Protein AF-A0A0T6BE86-F1 (afdb_monomer)

Nearest PDB structures (foldseek):
  4cue-assembly1_A-2  TM=8.409E-01  e=1.095E-12  Homo sapiens
  4cuf-assembly1_A  TM=8.525E-01  e=2.868E-12  Homo sapiens
  4d0f-assembly1_A-2  TM=8.597E-01  e=4.495E-12  Homo sapiens
  4cud-assembly1_A  TM=7.781E-01  e=4.793E-12  Homo sapiens
  5fm9-assembly1_A-2  TM=6.980E-01  e=5.861E-11  Homo sapiens

Organism: NCBI:txid1629725

Sequence (122 aa):
SGLLCHLDDACTSNPCHADAICDTSPINGSYTCSCASGYKGIDCSEDIDECEQGSPCEHDGICVNTPGSFACNCTQGFTGPRCETNVNECESHPCQNDGSCLDDPGTFRCVCMPGWKKFIIW

Solvent-accessible surface area (ba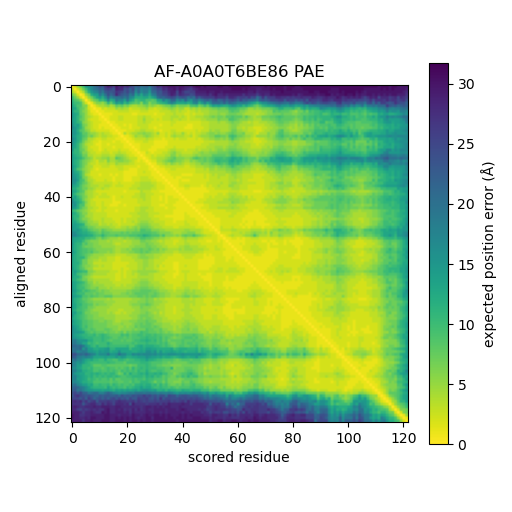ckbone atoms only — not comparable to full-atom values): 7291 Å² total; per-residue (Å²): 141,75,98,73,82,77,70,64,64,42,51,80,75,61,65,41,32,78,89,26,50,68,45,58,37,93,86,79,42,45,64,46,43,51,53,39,80,33,38,37,69,78,31,18,75,39,66,41,59,51,48,82,78,45,66,75,27,32,79,82,18,47,57,41,66,43,94,48,40,71,45,40,50,49,40,76,26,37,36,64,80,36,19,75,38,75,52,64,54,44,78,76,58,77,42,66,91,83,21,49,64,42,69,41,79,57,43,65,46,66,47,60,56,96,92,56,76,88,82,82,82,131

Structure (mmCIF, N/CA/C/O backbone):
data_AF-A0A0T6BE86-F1
#
_entry.id   AF-A0A0T6BE86-F1
#
loop_
_atom_site.group_PDB
_atom_site.id
_atom_site.type_symbol
_atom_site.label_atom_id
_atom_site.label_alt_id
_atom_site.label_comp_id
_atom_site.label_asym_id
_atom_site.label_entity_id
_atom_site.label_seq_id
_atom_site.pdbx_PDB_ins_code
_atom_site.Cartn_x
_atom_site.Cartn_y
_atom_site.Cartn_z
_atom_site.occupancy
_atom_site.B_iso_or_equiv
_atom_site.auth_seq_id
_atom_site.auth_comp_id
_atom_site.auth_asym_id
_atom_site.auth_atom_id
_atom_site.pdbx_PDB_model_num
ATOM 1 N N . SER A 1 1 ? 31.215 2.936 -44.224 1.00 45.41 1 SER A N 1
ATOM 2 C CA . SER A 1 1 ? 30.280 4.003 -43.826 1.00 45.41 1 SER A CA 1
ATOM 3 C C . SER A 1 1 ? 29.031 3.909 -44.678 1.00 45.41 1 SER A C 1
ATOM 5 O O . SER A 1 1 ? 29.151 4.001 -45.892 1.00 45.41 1 SER A O 1
ATOM 7 N N . GLY A 1 2 ? 27.877 3.635 -44.068 1.00 49.34 2 GLY A N 1
ATOM 8 C CA . GLY A 1 2 ? 26.568 3.560 -44.728 1.00 49.34 2 GLY A CA 1
ATOM 9 C C . GLY A 1 2 ? 25.618 4.591 -44.117 1.00 49.34 2 GLY A C 1
ATOM 10 O O . GLY A 1 2 ? 25.764 4.931 -42.949 1.00 49.34 2 GLY A O 1
ATOM 11 N N . LEU A 1 3 ? 24.700 5.127 -44.924 1.00 63.03 3 LEU A N 1
ATOM 12 C CA . LEU A 1 3 ? 23.910 6.331 -44.625 1.00 63.03 3 LEU A CA 1
ATOM 13 C C . LEU A 1 3 ? 22.664 6.072 -43.748 1.00 63.03 3 LEU A C 1
ATOM 15 O O . LEU A 1 3 ? 21.953 7.011 -43.411 1.00 63.03 3 LEU A O 1
ATOM 19 N N . LEU A 1 4 ? 22.396 4.821 -43.364 1.00 57.75 4 LEU A N 1
ATOM 20 C CA . LEU A 1 4 ? 21.302 4.444 -42.465 1.00 57.75 4 LEU A CA 1
ATOM 21 C C . LEU A 1 4 ? 21.787 3.325 -41.535 1.00 57.75 4 LEU A C 1
ATOM 23 O O . LEU A 1 4 ? 21.691 2.146 -41.865 1.00 57.75 4 LEU A O 1
ATOM 27 N N . CYS A 1 5 ? 22.340 3.693 -40.380 1.00 61.16 5 CYS A N 1
ATOM 28 C CA . CYS A 1 5 ? 22.461 2.775 -39.251 1.00 61.16 5 CYS A CA 1
ATOM 29 C C . CYS A 1 5 ? 21.054 2.643 -38.653 1.00 61.16 5 CYS A C 1
ATOM 31 O O . CYS A 1 5 ? 20.696 3.444 -37.792 1.00 61.16 5 CYS A O 1
ATOM 33 N N . HIS A 1 6 ? 20.215 1.733 -39.159 1.00 67.06 6 HIS A N 1
ATOM 34 C CA . HIS A 1 6 ? 18.970 1.442 -38.453 1.00 67.06 6 HIS A CA 1
ATOM 35 C C . HIS A 1 6 ? 19.365 0.738 -37.151 1.00 67.06 6 HIS A C 1
ATOM 37 O O . HIS A 1 6 ? 19.899 -0.366 -37.158 1.00 67.06 6 HIS A O 1
ATOM 43 N N . LEU A 1 7 ? 19.236 1.451 -36.036 1.00 72.25 7 LEU A N 1
ATOM 44 C CA . LEU A 1 7 ? 19.267 0.825 -34.728 1.00 72.25 7 LEU A CA 1
ATOM 45 C C . LEU A 1 7 ? 17.912 0.145 -34.578 1.00 72.25 7 LEU A C 1
ATOM 47 O O . LEU A 1 7 ? 16.890 0.833 -34.587 1.00 72.25 7 LEU A O 1
ATOM 51 N N . ASP A 1 8 ? 17.905 -1.183 -34.522 1.00 84.94 8 ASP A N 1
ATOM 52 C CA . ASP A 1 8 ? 16.669 -1.918 -34.287 1.00 84.94 8 ASP A CA 1
ATOM 53 C C . ASP A 1 8 ? 16.173 -1.581 -32.882 1.00 84.94 8 ASP A C 1
ATOM 55 O O . ASP A 1 8 ? 16.907 -1.702 -31.899 1.00 84.94 8 ASP A O 1
ATOM 59 N N . ASP A 1 9 ? 14.939 -1.089 -32.804 1.00 88.50 9 ASP A N 1
ATOM 60 C CA . ASP A 1 9 ? 14.343 -0.706 -31.535 1.00 88.50 9 ASP A CA 1
ATOM 61 C C . ASP A 1 9 ? 13.998 -1.964 -30.733 1.00 88.50 9 ASP A C 1
ATOM 63 O O . ASP A 1 9 ? 13.030 -2.674 -31.026 1.00 88.50 9 ASP A O 1
ATOM 67 N N . ALA A 1 10 ? 14.807 -2.245 -29.712 1.00 90.94 10 ALA A N 1
ATOM 68 C CA . ALA A 1 10 ? 14.652 -3.410 -28.851 1.00 90.94 10 ALA A CA 1
ATOM 69 C C . ALA A 1 10 ? 13.327 -3.388 -28.063 1.00 90.94 10 ALA A C 1
ATOM 71 O O . ALA A 1 10 ? 12.801 -4.447 -27.706 1.00 90.94 10 ALA A O 1
ATOM 72 N N . CYS A 1 11 ? 12.738 -2.203 -27.868 1.00 93.44 11 CYS A N 1
ATOM 73 C CA . CYS A 1 11 ? 11.460 -2.027 -27.182 1.00 93.44 11 CYS A CA 1
ATOM 74 C C . CYS A 1 11 ? 10.240 -2.461 -28.011 1.00 93.44 11 CYS A C 1
ATOM 76 O O . CYS A 1 11 ? 9.170 -2.670 -27.443 1.00 93.44 11 CYS A O 1
ATOM 78 N N . THR A 1 12 ? 10.383 -2.698 -29.321 1.00 93.31 12 THR A N 1
ATOM 79 C CA . THR A 1 12 ? 9.277 -3.168 -30.187 1.00 93.31 12 THR A CA 1
ATOM 80 C C . THR A 1 12 ? 8.687 -4.514 -29.764 1.00 93.31 12 THR A C 1
ATOM 82 O O . THR A 1 12 ? 7.539 -4.817 -30.088 1.00 93.31 12 THR A O 1
ATOM 85 N N . SER A 1 13 ? 9.457 -5.318 -29.028 1.00 92.19 13 SER A N 1
ATOM 86 C CA . SER A 1 13 ? 9.026 -6.611 -28.489 1.00 92.19 13 SER A CA 1
ATOM 87 C C . SER A 1 13 ? 8.269 -6.515 -27.157 1.00 92.19 13 SER A C 1
ATOM 89 O O . SER A 1 13 ? 7.819 -7.541 -26.656 1.00 92.19 13 SER A O 1
ATOM 91 N N . ASN A 1 14 ? 8.099 -5.305 -26.606 1.00 93.06 14 ASN A N 1
ATOM 92 C CA . ASN A 1 14 ? 7.597 -5.052 -25.251 1.00 93.06 14 ASN A CA 1
ATOM 93 C C . ASN A 1 14 ? 8.312 -5.908 -24.185 1.00 93.06 14 ASN A C 1
ATOM 95 O O . ASN A 1 14 ? 7.663 -6.690 -23.491 1.00 93.06 14 ASN A O 1
ATOM 99 N N . PRO A 1 15 ? 9.647 -5.788 -24.059 1.00 95.00 15 PRO A N 1
ATOM 100 C CA . PRO A 1 15 ? 10.421 -6.639 -23.163 1.00 95.00 15 PRO A CA 1
ATOM 101 C C . PRO A 1 15 ? 10.283 -6.262 -21.681 1.00 95.00 15 PRO A C 1
ATOM 103 O O . PRO A 1 15 ? 10.745 -7.021 -20.845 1.00 95.00 15 PRO A O 1
ATOM 106 N N . CYS A 1 16 ? 9.706 -5.103 -21.347 1.00 96.50 16 CYS A N 1
ATOM 107 C CA . CYS A 1 16 ? 9.542 -4.640 -19.968 1.00 96.50 16 CYS A CA 1
ATOM 108 C C . CYS A 1 16 ? 8.114 -4.899 -19.461 1.00 96.50 16 CYS A C 1
ATOM 110 O O . CYS A 1 16 ? 7.144 -4.682 -20.190 1.00 96.50 16 CYS A O 1
ATOM 112 N N . HIS A 1 17 ? 7.988 -5.323 -18.204 1.00 95.12 17 HIS A N 1
ATOM 113 C CA . HIS A 1 17 ? 6.727 -5.680 -17.550 1.00 95.12 17 HIS A CA 1
ATOM 114 C C . HIS A 1 17 ? 6.265 -4.626 -16.531 1.00 95.12 17 HIS A C 1
ATOM 116 O O . HIS A 1 17 ? 6.988 -3.681 -16.231 1.00 95.12 17 HIS A O 1
ATOM 122 N N . ALA A 1 18 ? 5.042 -4.791 -16.010 1.00 91.94 18 ALA A N 1
ATOM 123 C CA . ALA A 1 18 ? 4.486 -3.988 -14.914 1.00 91.94 18 ALA A CA 1
ATOM 124 C C . ALA A 1 18 ? 4.566 -2.461 -15.128 1.00 91.94 18 ALA A C 1
ATOM 126 O O . ALA A 1 18 ? 5.033 -1.717 -14.267 1.00 91.94 18 ALA A O 1
ATOM 127 N N . ASP A 1 19 ? 4.135 -2.006 -16.311 1.00 87.75 19 ASP A N 1
ATOM 128 C CA . ASP A 1 19 ? 4.134 -0.592 -16.720 1.00 87.75 19 ASP A CA 1
ATOM 129 C C . ASP A 1 19 ? 5.522 0.088 -16.692 1.00 87.75 19 ASP A C 1
ATOM 131 O O . ASP A 1 19 ? 5.629 1.317 -16.664 1.00 87.75 19 ASP A O 1
ATOM 135 N N . ALA A 1 20 ? 6.603 -0.700 -16.726 1.00 95.69 20 ALA A N 1
ATOM 136 C CA . ALA A 1 20 ? 7.968 -0.195 -16.762 1.00 95.69 20 ALA A CA 1
ATOM 137 C C . ALA A 1 20 ? 8.291 0.558 -18.063 1.00 95.69 20 ALA A C 1
ATOM 139 O O . ALA A 1 20 ? 7.791 0.250 -19.149 1.00 95.69 20 ALA A O 1
ATOM 140 N N . ILE A 1 21 ? 9.194 1.533 -17.950 1.00 95.81 21 ILE A N 1
ATOM 141 C CA . ILE A 1 21 ? 9.648 2.348 -19.082 1.00 95.81 21 ILE A CA 1
ATOM 142 C C . ILE A 1 21 ? 10.786 1.610 -19.792 1.00 95.81 21 ILE A C 1
ATOM 144 O O . ILE A 1 21 ? 11.769 1.233 -19.154 1.00 95.81 21 ILE A O 1
ATOM 148 N N . CYS A 1 22 ? 10.657 1.417 -21.106 1.00 96.06 22 CYS A N 1
ATOM 149 C CA . CYS A 1 22 ? 11.670 0.773 -21.940 1.00 96.06 22 CYS A CA 1
ATOM 150 C C . CYS A 1 22 ? 12.491 1.808 -22.712 1.00 96.06 22 CYS A C 1
ATOM 152 O O . CYS A 1 22 ? 11.918 2.627 -23.432 1.00 96.06 22 CYS A O 1
ATOM 154 N N . ASP A 1 23 ? 13.818 1.709 -22.624 1.00 94.94 23 ASP A N 1
ATOM 155 C CA . ASP A 1 23 ? 14.758 2.527 -23.391 1.00 94.94 23 ASP A CA 1
ATOM 156 C C . ASP A 1 23 ? 15.735 1.653 -24.191 1.00 94.94 23 ASP A C 1
ATOM 158 O O . ASP A 1 23 ? 16.418 0.785 -23.640 1.00 94.94 23 ASP A O 1
ATOM 162 N N . THR A 1 24 ? 15.863 1.914 -25.495 1.00 93.00 24 THR A N 1
ATOM 163 C CA . THR A 1 24 ? 16.858 1.249 -26.353 1.00 93.00 24 THR A CA 1
ATOM 164 C C . THR A 1 24 ? 18.220 1.948 -26.248 1.00 93.00 24 THR A C 1
ATOM 166 O O . THR A 1 24 ? 18.357 3.151 -26.471 1.00 93.00 24 THR A O 1
ATOM 169 N N . SER A 1 25 ? 19.267 1.182 -25.937 1.00 90.12 25 SER A N 1
ATOM 170 C CA . SER A 1 25 ? 20.648 1.643 -25.804 1.00 90.12 25 SER A CA 1
ATOM 171 C C . SER A 1 25 ? 21.251 2.014 -27.164 1.00 90.12 25 SER A C 1
ATOM 173 O O . SER A 1 25 ? 21.392 1.144 -28.030 1.00 90.12 25 SER A O 1
ATOM 175 N N . PRO A 1 26 ? 21.731 3.259 -27.352 1.00 86.12 26 PRO A N 1
ATOM 176 C CA . PRO A 1 26 ? 22.303 3.702 -28.624 1.00 86.12 26 PRO A CA 1
ATOM 177 C C . PRO A 1 26 ? 23.690 3.107 -28.913 1.00 86.12 26 PRO A C 1
ATOM 179 O O . PRO A 1 26 ? 24.219 3.296 -30.005 1.00 86.12 26 PRO A O 1
ATOM 182 N N . ILE A 1 27 ? 24.304 2.423 -27.938 1.00 84.19 27 ILE A N 1
ATOM 183 C CA . ILE A 1 27 ? 25.673 1.896 -28.039 1.00 84.19 27 ILE A CA 1
ATOM 184 C C . ILE A 1 27 ? 25.672 0.481 -28.624 1.00 84.19 27 ILE A C 1
ATOM 186 O O . ILE A 1 27 ? 26.463 0.187 -29.514 1.00 84.19 27 ILE A O 1
ATOM 190 N N . ASN A 1 28 ? 24.796 -0.391 -28.113 1.00 87.38 28 ASN A N 1
ATOM 191 C CA . ASN A 1 28 ? 24.776 -1.816 -28.465 1.00 87.38 28 ASN A CA 1
ATOM 192 C C . ASN A 1 28 ? 23.413 -2.303 -28.988 1.00 87.38 28 ASN A C 1
ATOM 194 O O . ASN A 1 28 ? 23.298 -3.475 -29.331 1.00 87.38 28 ASN A O 1
ATOM 198 N N . GLY A 1 29 ? 22.380 -1.452 -29.020 1.00 86.00 29 GLY A N 1
ATOM 199 C CA . GLY A 1 29 ? 21.026 -1.841 -29.434 1.00 86.00 29 GLY A CA 1
ATOM 200 C C . GLY A 1 29 ? 20.291 -2.754 -28.451 1.00 86.00 29 GLY A C 1
ATOM 201 O O . GLY A 1 29 ? 19.265 -3.319 -28.804 1.00 86.00 29 GLY A O 1
ATOM 202 N N . SER A 1 30 ? 20.798 -2.922 -27.226 1.00 90.75 30 SER A N 1
ATOM 203 C CA . SER A 1 30 ? 20.086 -3.622 -26.149 1.00 90.75 30 SER A CA 1
ATOM 204 C C . SER A 1 30 ? 18.993 -2.739 -25.549 1.00 90.75 30 SER A C 1
ATOM 206 O O . SER A 1 30 ? 19.082 -1.520 -25.645 1.00 90.75 30 SER A O 1
ATOM 208 N N . TYR A 1 31 ? 18.011 -3.319 -24.864 1.00 92.94 31 TYR A N 1
ATOM 209 C CA . TYR A 1 31 ? 17.044 -2.554 -24.071 1.00 92.94 31 TYR A CA 1
ATOM 210 C C . TYR A 1 31 ? 17.504 -2.412 -22.613 1.00 92.94 31 TYR A C 1
ATOM 212 O O . TYR A 1 31 ? 18.297 -3.218 -22.118 1.00 92.94 31 TYR A O 1
ATOM 220 N N . THR A 1 32 ? 16.972 -1.404 -21.932 1.00 95.44 32 THR A N 1
ATOM 221 C CA . THR A 1 32 ? 17.016 -1.241 -20.479 1.00 95.44 32 THR A CA 1
ATOM 222 C C . THR A 1 32 ? 15.600 -0.947 -19.998 1.00 95.44 32 THR A C 1
ATOM 224 O O . THR A 1 32 ? 14.925 -0.095 -20.574 1.00 95.44 32 THR A O 1
ATOM 227 N N . CYS A 1 33 ? 15.163 -1.629 -18.941 1.00 97.06 33 CYS A N 1
ATOM 228 C CA . CYS A 1 33 ? 13.881 -1.361 -18.301 1.00 97.06 33 CYS A CA 1
ATOM 229 C C . CYS A 1 33 ? 14.086 -0.536 -17.027 1.00 97.06 33 CYS A C 1
ATOM 231 O O . CYS A 1 33 ? 14.866 -0.910 -16.151 1.00 97.06 33 CYS A O 1
ATOM 233 N N . SER A 1 34 ? 13.365 0.576 -16.915 1.00 96.75 34 SER A N 1
ATOM 234 C CA . SER A 1 34 ? 13.242 1.338 -15.674 1.00 96.75 34 SER A CA 1
ATOM 235 C C . SER A 1 34 ? 11.978 0.882 -14.950 1.00 96.75 34 SER A C 1
ATOM 237 O O . SER A 1 34 ? 10.868 1.255 -15.338 1.00 96.75 34 SER A O 1
ATOM 239 N N . CYS A 1 35 ? 12.151 0.037 -13.933 1.00 96.81 35 CYS A N 1
ATOM 240 C CA . CYS A 1 35 ? 11.039 -0.573 -13.208 1.00 96.81 35 CYS A CA 1
ATOM 241 C C . CYS A 1 35 ? 10.243 0.448 -12.396 1.00 96.81 35 CYS A C 1
ATOM 243 O O . CYS A 1 35 ? 10.812 1.360 -11.790 1.00 96.81 35 CYS A O 1
ATOM 245 N N . ALA A 1 36 ? 8.923 0.260 -12.359 1.00 94.44 36 ALA A N 1
ATOM 246 C CA . ALA A 1 36 ? 8.065 0.945 -11.406 1.00 94.44 36 ALA A CA 1
ATOM 247 C C . ALA A 1 36 ? 8.410 0.521 -9.967 1.00 94.44 36 ALA A C 1
ATOM 249 O O . ALA A 1 36 ? 8.976 -0.550 -9.732 1.00 94.44 36 ALA A O 1
ATOM 250 N N . SER A 1 37 ? 8.052 1.361 -8.992 1.00 94.00 37 SER A N 1
ATOM 251 C CA . SER A 1 37 ? 8.147 0.996 -7.575 1.00 94.00 37 SER A CA 1
ATOM 252 C C . SER A 1 37 ? 7.394 -0.312 -7.314 1.00 94.00 37 SER A C 1
ATOM 254 O O . SER A 1 37 ? 6.278 -0.470 -7.799 1.00 94.00 37 SER A O 1
ATOM 256 N N . GLY A 1 38 ? 8.003 -1.224 -6.554 1.00 95.44 38 GLY A N 1
ATOM 257 C CA . GLY A 1 38 ? 7.428 -2.543 -6.259 1.00 95.44 38 GLY A CA 1
ATOM 258 C C . GLY A 1 38 ? 7.855 -3.659 -7.220 1.00 95.44 38 GLY A C 1
ATOM 259 O O . GLY A 1 38 ? 7.521 -4.810 -6.983 1.00 95.44 38 GLY A O 1
ATOM 260 N N . TYR A 1 39 ? 8.645 -3.368 -8.262 1.00 97.19 39 TYR A N 1
ATOM 261 C CA . TYR A 1 39 ? 9.160 -4.385 -9.189 1.00 97.19 39 TYR A CA 1
ATOM 262 C C . TYR A 1 39 ? 10.685 -4.336 -9.328 1.00 97.19 39 TYR A C 1
ATOM 264 O O . TYR A 1 39 ? 11.323 -3.293 -9.163 1.00 97.19 39 TYR A O 1
ATOM 272 N N . LYS A 1 40 ? 11.281 -5.483 -9.654 1.00 95.31 40 LYS A N 1
ATOM 273 C CA . LYS A 1 40 ? 12.722 -5.674 -9.858 1.00 95.31 40 LYS A CA 1
ATOM 274 C C . LYS A 1 40 ? 12.998 -6.659 -11.002 1.00 95.31 40 LYS A C 1
ATOM 276 O O . LYS A 1 40 ? 12.088 -7.205 -11.620 1.00 95.31 40 LYS A O 1
ATOM 281 N N . GLY A 1 41 ? 14.280 -6.885 -11.276 1.00 95.56 41 GLY A N 1
ATOM 282 C CA . GLY A 1 41 ? 14.741 -7.744 -12.368 1.00 95.56 41 GLY A CA 1
ATOM 283 C C . GLY A 1 41 ? 15.116 -6.946 -13.617 1.00 95.56 41 GLY A C 1
ATOM 284 O O . GLY A 1 41 ? 14.953 -5.729 -13.671 1.00 95.56 41 GLY A O 1
ATOM 285 N N . ILE A 1 42 ? 15.668 -7.633 -14.618 1.00 95.00 42 ILE A N 1
ATOM 286 C CA . ILE A 1 42 ? 16.143 -6.997 -15.861 1.00 95.00 42 ILE A CA 1
ATOM 287 C C . ILE A 1 42 ? 14.995 -6.463 -16.728 1.00 95.00 42 ILE A C 1
ATOM 289 O O . ILE A 1 42 ? 15.160 -5.490 -17.459 1.00 95.00 42 ILE A O 1
ATOM 293 N N . ASP A 1 43 ? 13.842 -7.112 -16.632 1.00 95.75 43 ASP A N 1
ATOM 294 C CA . ASP A 1 43 ? 12.619 -6.864 -17.386 1.00 95.75 43 ASP A CA 1
ATOM 295 C C . ASP A 1 43 ? 11.459 -6.414 -16.485 1.00 95.75 43 ASP A C 1
ATOM 297 O O . ASP A 1 43 ? 10.332 -6.275 -16.954 1.00 95.75 43 ASP A O 1
ATOM 301 N N . CYS A 1 44 ? 11.722 -6.167 -15.198 1.00 97.06 44 CYS A N 1
ATOM 302 C CA . CYS A 1 44 ? 10.710 -5.790 -14.208 1.00 97.06 44 CYS A CA 1
ATOM 303 C C . CYS A 1 44 ? 9.601 -6.843 -14.028 1.00 97.06 44 CYS A C 1
ATOM 305 O O . CYS A 1 44 ? 8.473 -6.504 -13.671 1.00 97.06 44 CYS A O 1
ATOM 307 N N . SER A 1 45 ? 9.903 -8.116 -14.310 1.00 96.25 45 SER A N 1
ATOM 308 C CA . SER A 1 45 ? 8.960 -9.232 -14.154 1.00 96.25 45 SER A CA 1
ATOM 309 C C . SER A 1 45 ? 8.842 -9.737 -12.715 1.00 96.25 45 SER A C 1
ATOM 311 O O . SER A 1 45 ? 7.879 -10.431 -12.384 1.00 96.25 45 SER A O 1
ATOM 313 N N . GLU A 1 46 ? 9.807 -9.405 -11.859 1.00 96.19 46 GLU A N 1
ATOM 314 C CA . GLU A 1 46 ? 9.837 -9.862 -10.478 1.00 96.19 46 GLU A CA 1
ATOM 315 C C . GLU A 1 46 ? 9.164 -8.844 -9.564 1.00 96.19 46 GLU A C 1
ATOM 317 O O . GLU A 1 46 ? 9.554 -7.678 -9.505 1.00 96.19 46 GLU A O 1
ATOM 322 N N . ASP A 1 47 ? 8.186 -9.316 -8.806 1.00 97.19 47 ASP A N 1
ATOM 323 C CA . ASP A 1 47 ? 7.555 -8.568 -7.729 1.00 97.19 47 ASP A CA 1
ATOM 324 C C . ASP A 1 47 ? 8.507 -8.430 -6.528 1.00 97.19 47 ASP A C 1
ATOM 326 O O . ASP A 1 47 ? 9.280 -9.345 -6.197 1.00 97.19 47 ASP A O 1
ATOM 330 N N . ILE A 1 48 ? 8.496 -7.266 -5.890 1.00 96.69 48 ILE A N 1
ATOM 331 C CA . ILE A 1 48 ? 9.234 -7.025 -4.655 1.00 96.69 48 ILE A CA 1
ATOM 332 C C . ILE A 1 48 ? 8.342 -7.439 -3.492 1.00 96.69 48 ILE A C 1
ATOM 334 O O . ILE A 1 48 ? 7.361 -6.773 -3.224 1.00 96.69 48 ILE A O 1
ATOM 338 N N . ASP A 1 49 ? 8.739 -8.464 -2.737 1.00 97.00 49 ASP A N 1
ATOM 339 C CA . ASP A 1 49 ? 8.046 -8.786 -1.489 1.00 97.00 49 ASP A CA 1
ATOM 340 C C . ASP A 1 49 ? 8.410 -7.758 -0.401 1.00 97.00 49 ASP A C 1
ATOM 342 O O . ASP A 1 49 ? 9.515 -7.778 0.166 1.00 97.00 49 ASP A O 1
ATOM 346 N N . GLU A 1 50 ? 7.518 -6.802 -0.130 1.00 95.81 50 GLU A N 1
ATOM 347 C CA . GLU A 1 50 ? 7.736 -5.828 0.945 1.00 95.81 50 GLU A CA 1
ATOM 348 C C . GLU A 1 50 ? 7.609 -6.454 2.339 1.00 95.81 50 GLU A C 1
ATOM 350 O O . GLU A 1 50 ? 8.219 -5.953 3.286 1.00 95.81 50 GLU A O 1
ATOM 355 N N . CYS A 1 51 ? 6.889 -7.571 2.483 1.00 96.31 51 CYS A N 1
ATOM 356 C CA . CYS A 1 51 ? 6.739 -8.258 3.763 1.00 96.31 51 CYS A CA 1
ATOM 357 C C . CYS A 1 51 ? 8.039 -8.957 4.198 1.00 96.31 51 CYS A C 1
ATOM 359 O O . CYS A 1 51 ? 8.337 -8.993 5.396 1.00 96.31 51 CYS A O 1
ATOM 361 N N . GLU A 1 52 ? 8.838 -9.473 3.257 1.00 95.62 52 GLU A N 1
ATOM 362 C CA . GLU A 1 52 ? 10.141 -10.097 3.550 1.00 95.62 52 GLU A CA 1
ATOM 363 C C . GLU A 1 52 ? 11.241 -9.084 3.906 1.00 95.62 52 GLU A C 1
ATOM 365 O O . GLU A 1 52 ? 12.200 -9.422 4.604 1.00 95.62 52 GLU A O 1
ATOM 370 N N . GLN A 1 53 ? 11.111 -7.829 3.470 1.00 91.50 53 GLN A N 1
ATOM 371 C CA . GLN A 1 53 ? 12.061 -6.763 3.817 1.00 91.50 53 GLN A CA 1
ATOM 372 C C . GLN A 1 53 ? 11.846 -6.214 5.234 1.00 91.50 53 GLN A C 1
ATOM 374 O O . GLN A 1 53 ? 12.772 -5.671 5.842 1.00 91.50 53 GLN A O 1
ATOM 379 N N . GLY A 1 54 ? 10.640 -6.388 5.770 1.00 90.62 54 GLY A N 1
ATOM 380 C CA . GLY A 1 54 ? 10.232 -5.993 7.112 1.00 90.62 54 GLY A CA 1
ATOM 381 C C . GLY A 1 54 ? 8.768 -5.578 7.106 1.00 90.62 54 GLY A C 1
ATOM 382 O O . GLY A 1 54 ? 8.355 -4.848 6.215 1.00 90.62 54 GLY A O 1
ATOM 383 N N . SER A 1 55 ? 7.985 -6.022 8.099 1.00 90.69 55 SER A N 1
ATOM 384 C CA . SER A 1 55 ? 6.539 -5.765 8.108 1.00 90.69 55 SER A CA 1
ATOM 385 C C . SER A 1 55 ? 6.245 -4.258 8.045 1.00 90.69 55 SER A C 1
ATOM 387 O O . SER A 1 55 ? 6.567 -3.536 8.994 1.00 90.69 55 SER A O 1
ATOM 389 N N . PRO A 1 56 ? 5.612 -3.765 6.965 1.00 95.06 56 PRO A N 1
ATOM 390 C CA . PRO A 1 56 ? 5.184 -2.381 6.861 1.00 95.06 56 PRO A CA 1
ATOM 391 C C . PRO A 1 56 ? 3.923 -2.113 7.692 1.00 95.06 56 PRO A C 1
ATOM 393 O O . PRO A 1 56 ? 3.550 -0.953 7.836 1.00 95.06 56 PRO A O 1
ATOM 396 N N . CYS A 1 57 ? 3.266 -3.140 8.233 1.00 97.56 57 CYS A N 1
ATOM 397 C CA . CYS A 1 57 ? 2.030 -3.018 9.000 1.00 97.56 57 CYS A CA 1
ATOM 398 C C . CYS A 1 57 ? 2.308 -2.708 10.476 1.00 97.56 57 CYS A C 1
ATOM 400 O O . CYS A 1 57 ? 3.192 -3.305 11.091 1.00 97.56 57 CYS A O 1
ATOM 402 N N . GLU A 1 58 ? 1.535 -1.791 11.051 1.00 96.75 58 GLU A N 1
ATOM 403 C CA . GLU A 1 58 ? 1.609 -1.395 12.459 1.00 96.75 58 GLU A CA 1
ATOM 404 C C . GLU A 1 58 ? 0.604 -2.177 13.322 1.00 9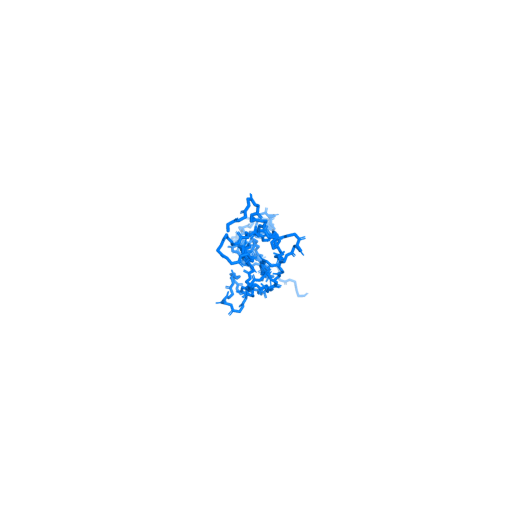6.75 58 GLU A C 1
ATOM 406 O O . GLU A 1 58 ? -0.251 -2.898 12.805 1.00 96.75 58 GLU A O 1
ATOM 411 N N . HIS A 1 59 ? 0.738 -2.063 14.649 1.00 96.00 59 HIS A N 1
ATOM 412 C CA . HIS A 1 59 ? -0.160 -2.675 15.644 1.00 96.00 59 HIS A CA 1
ATOM 413 C C . HIS A 1 59 ? -0.413 -4.181 15.435 1.00 96.00 59 HIS A C 1
ATOM 415 O O . HIS A 1 59 ? -1.548 -4.657 15.504 1.00 96.00 59 HIS A O 1
ATOM 421 N N . ASP A 1 60 ? 0.663 -4.925 15.155 1.00 94.81 60 ASP A N 1
ATOM 422 C CA . ASP A 1 60 ? 0.642 -6.371 14.895 1.00 94.81 60 ASP A CA 1
ATOM 423 C C . ASP A 1 60 ? -0.246 -6.783 13.700 1.00 94.81 60 ASP A C 1
ATOM 425 O O . ASP A 1 60 ? -0.702 -7.926 13.608 1.00 94.81 60 ASP A O 1
ATOM 429 N N . GLY A 1 61 ? -0.485 -5.859 12.761 1.00 96.44 61 GLY A N 1
ATOM 430 C CA . GLY A 1 61 ? -1.152 -6.148 11.495 1.00 96.44 61 GLY A CA 1
ATOM 431 C C . GLY A 1 61 ? -0.391 -7.185 10.663 1.00 96.44 61 GLY A C 1
ATOM 432 O O . GLY A 1 61 ? 0.842 -7.203 10.621 1.00 96.44 61 GLY A O 1
ATOM 433 N N . ILE A 1 62 ? -1.132 -8.052 9.972 1.00 97.25 62 ILE A N 1
ATOM 434 C CA . ILE A 1 62 ? -0.556 -9.106 9.130 1.00 97.25 62 ILE A CA 1
ATOM 435 C C . ILE A 1 62 ? -0.268 -8.525 7.744 1.00 97.25 62 ILE A C 1
ATOM 437 O O . ILE A 1 62 ? -1.194 -8.119 7.039 1.00 97.25 62 ILE A O 1
ATOM 441 N N . CYS A 1 63 ? 1.006 -8.516 7.350 1.00 97.94 63 CYS A N 1
ATOM 442 C CA . CYS A 1 63 ? 1.422 -8.126 6.005 1.00 97.94 63 CYS A CA 1
ATOM 443 C C . CYS A 1 63 ? 1.067 -9.203 4.979 1.00 97.94 63 CYS A C 1
ATOM 445 O O . CYS A 1 63 ? 1.284 -10.396 5.209 1.00 97.94 63 CYS A O 1
ATOM 447 N N . VAL A 1 64 ? 0.537 -8.766 3.840 1.00 97.44 64 VAL A N 1
ATOM 448 C CA . VAL A 1 64 ? 0.234 -9.595 2.677 1.00 97.44 64 VAL A CA 1
ATOM 449 C C . VAL A 1 64 ? 0.879 -8.947 1.459 1.00 97.44 64 VAL A C 1
ATOM 451 O O . VAL A 1 64 ? 0.509 -7.835 1.086 1.00 97.44 64 VAL A O 1
ATOM 454 N N . ASN A 1 65 ? 1.828 -9.647 0.843 1.00 97.44 65 ASN A N 1
ATOM 455 C CA . ASN A 1 65 ? 2.467 -9.185 -0.381 1.00 97.44 65 ASN A CA 1
ATOM 456 C C . ASN A 1 65 ? 1.471 -9.197 -1.556 1.00 97.44 65 ASN A C 1
ATOM 458 O O . ASN A 1 65 ? 0.651 -10.118 -1.676 1.00 97.44 65 ASN A O 1
ATOM 462 N N . THR A 1 66 ? 1.527 -8.183 -2.416 1.00 96.69 66 THR A N 1
ATOM 463 C CA . THR A 1 66 ? 0.650 -8.034 -3.584 1.00 96.69 66 THR A CA 1
ATOM 464 C C . THR A 1 66 ? 1.447 -7.553 -4.801 1.00 96.69 66 THR A C 1
ATOM 466 O O . THR A 1 66 ? 2.484 -6.935 -4.640 1.00 96.69 66 THR A O 1
ATOM 469 N N . PRO A 1 67 ? 0.986 -7.771 -6.042 1.00 95.69 67 PRO A N 1
ATOM 470 C CA . PRO A 1 67 ? 1.747 -7.321 -7.208 1.00 95.69 67 PRO A CA 1
ATOM 471 C C . PRO A 1 67 ? 2.002 -5.801 -7.210 1.00 95.69 67 PRO A C 1
ATOM 473 O O . PRO A 1 67 ? 1.069 -5.008 -7.376 1.00 95.69 67 PRO A O 1
ATOM 476 N N . GLY A 1 68 ? 3.265 -5.404 -7.061 1.00 94.69 68 GLY A N 1
ATOM 477 C CA . GLY A 1 68 ? 3.751 -4.026 -7.037 1.00 94.69 68 GLY A CA 1
ATOM 478 C C . GLY A 1 68 ? 3.522 -3.272 -5.727 1.00 94.69 68 GLY A C 1
ATOM 479 O O . GLY A 1 68 ? 3.696 -2.049 -5.712 1.00 94.69 68 GLY A O 1
ATOM 480 N N . SER A 1 69 ? 3.046 -3.936 -4.669 1.00 95.88 69 SER A N 1
ATOM 481 C CA . SER A 1 69 ? 2.761 -3.293 -3.384 1.00 95.88 69 SER A CA 1
ATOM 482 C C . SER A 1 69 ? 2.483 -4.301 -2.265 1.00 95.88 69 SER A C 1
ATOM 484 O O . SER A 1 69 ? 2.508 -5.507 -2.444 1.00 95.88 69 SER A O 1
ATOM 486 N N . PHE A 1 70 ? 2.010 -3.821 -1.121 1.00 96.75 70 PHE A N 1
ATOM 487 C CA . PHE A 1 70 ? 1.548 -4.671 -0.031 1.00 96.75 70 PHE A CA 1
ATOM 488 C C . PHE A 1 70 ? 0.160 -4.252 0.454 1.00 96.75 70 PHE A C 1
ATOM 490 O O . PHE A 1 70 ? -0.291 -3.119 0.272 1.00 96.75 70 PHE A O 1
ATOM 497 N N . ALA A 1 71 ? -0.501 -5.171 1.149 1.00 97.38 71 ALA A N 1
ATOM 498 C CA . ALA A 1 71 ? -1.707 -4.908 1.912 1.00 97.38 71 ALA A CA 1
ATOM 499 C C . ALA A 1 71 ? -1.509 -5.316 3.375 1.00 97.38 71 ALA A C 1
ATOM 501 O O . ALA A 1 71 ? -0.851 -6.312 3.678 1.00 97.38 71 ALA A O 1
ATOM 502 N N . CYS A 1 72 ? -2.119 -4.564 4.288 1.00 98.25 72 CYS A N 1
ATOM 503 C CA . CYS A 1 72 ? -2.132 -4.893 5.706 1.00 98.25 72 CYS A CA 1
ATOM 504 C C . CYS A 1 72 ? -3.519 -5.368 6.134 1.00 98.25 72 CYS A C 1
ATOM 506 O O . CYS A 1 72 ? -4.514 -4.667 5.956 1.00 98.25 72 CYS A O 1
ATOM 508 N N . ASN A 1 73 ? -3.582 -6.559 6.727 1.00 97.81 73 ASN A N 1
ATOM 509 C CA . ASN A 1 73 ? -4.773 -7.027 7.420 1.00 97.81 73 ASN A CA 1
ATOM 510 C C . ASN A 1 73 ? -4.692 -6.602 8.890 1.00 97.81 73 ASN A C 1
ATOM 512 O O . ASN A 1 73 ? -3.875 -7.125 9.654 1.00 97.81 73 ASN A O 1
ATOM 516 N N . CYS A 1 74 ? -5.511 -5.621 9.259 1.00 98.00 74 CYS A N 1
ATOM 517 C CA . CYS A 1 74 ? -5.432 -4.976 10.560 1.00 98.00 74 CYS A CA 1
ATOM 518 C C . CYS A 1 74 ? -6.013 -5.825 11.682 1.00 98.00 74 CYS A C 1
ATOM 520 O O . CYS A 1 74 ? -7.016 -6.525 11.526 1.00 98.00 74 CYS A O 1
ATOM 522 N N . THR A 1 75 ? -5.375 -5.725 12.843 1.00 96.25 75 THR A N 1
ATOM 523 C CA . THR A 1 75 ? -5.919 -6.229 14.099 1.00 96.25 75 THR A CA 1
ATOM 524 C C . THR A 1 75 ? -7.187 -5.455 14.469 1.00 96.25 75 THR A C 1
ATOM 526 O O . THR A 1 75 ? -7.435 -4.340 14.002 1.00 96.25 75 THR A O 1
ATOM 529 N N . GLN A 1 76 ? -8.039 -6.075 15.287 1.00 95.38 76 GLN A N 1
ATOM 530 C CA . GLN A 1 76 ? -9.294 -5.458 15.710 1.00 95.38 76 GLN A CA 1
ATOM 531 C C . GLN A 1 76 ? -9.023 -4.116 16.405 1.00 95.38 76 GLN A C 1
ATOM 533 O O . GLN A 1 76 ? -8.181 -4.046 17.295 1.00 95.38 76 GLN A O 1
ATOM 538 N N . GLY A 1 77 ? -9.761 -3.078 16.009 1.00 95.62 77 GLY A N 1
ATOM 539 C CA . GLY A 1 77 ? -9.573 -1.721 16.524 1.00 95.62 77 GLY A CA 1
ATOM 540 C C . GLY A 1 77 ? -8.647 -0.847 15.699 1.00 95.62 77 GLY A C 1
ATOM 541 O O . GLY A 1 77 ? -8.561 0.339 15.969 1.00 95.62 77 GLY A O 1
ATOM 542 N N . PHE A 1 78 ? -7.983 -1.378 14.672 1.00 97.81 78 PHE A N 1
ATOM 543 C CA . PHE A 1 78 ? -7.095 -0.586 13.826 1.00 97.81 78 PHE A CA 1
ATOM 544 C C . PHE A 1 78 ? -7.572 -0.541 12.376 1.00 97.81 78 PHE A C 1
ATOM 546 O O . PHE A 1 78 ? -8.227 -1.454 11.870 1.00 97.81 78 PHE A O 1
ATOM 553 N N . THR A 1 79 ? -7.248 0.555 11.702 1.00 96.81 79 THR A N 1
ATOM 554 C CA . THR A 1 79 ? -7.594 0.828 10.308 1.00 96.81 79 THR A CA 1
ATOM 555 C C . THR A 1 79 ? -6.502 1.664 9.635 1.00 96.81 79 THR A C 1
ATOM 557 O O . THR A 1 79 ? -5.515 2.056 10.260 1.00 96.81 79 THR A O 1
ATOM 560 N N . GLY A 1 80 ? -6.683 1.939 8.347 1.00 97.19 80 GLY A N 1
ATOM 561 C CA . GLY A 1 80 ? -5.708 2.611 7.492 1.00 97.19 80 GLY A CA 1
ATOM 562 C C . GLY A 1 80 ? -4.855 1.628 6.681 1.00 97.19 80 GLY A C 1
ATOM 563 O O . GLY A 1 80 ? -4.846 0.430 6.972 1.00 97.19 80 GLY A O 1
ATOM 564 N N . PRO A 1 81 ? -4.146 2.100 5.640 1.00 96.25 81 PRO A N 1
ATOM 565 C CA . PRO A 1 81 ? -3.376 1.239 4.739 1.00 96.25 81 PRO A CA 1
ATOM 566 C C . PRO A 1 81 ? -2.262 0.445 5.430 1.00 96.25 81 PRO A C 1
ATOM 568 O O . PRO A 1 81 ? -1.885 -0.621 4.948 1.00 96.25 81 PRO A O 1
ATOM 571 N N . ARG A 1 82 ? -1.737 0.955 6.550 1.00 97.19 82 ARG A N 1
ATOM 572 C CA . ARG A 1 82 ? -0.699 0.313 7.364 1.00 97.19 82 ARG A CA 1
ATOM 573 C C . ARG A 1 82 ? -1.198 -0.033 8.766 1.00 97.19 82 ARG A C 1
ATOM 575 O O . ARG A 1 82 ? -0.380 -0.338 9.626 1.00 97.19 82 ARG A O 1
ATOM 582 N N . CYS A 1 83 ? -2.510 -0.011 9.008 1.00 98.00 83 CYS A N 1
ATOM 583 C CA . CYS A 1 83 ? -3.101 -0.209 10.338 1.00 98.00 83 CYS A CA 1
ATOM 584 C C . CYS A 1 83 ? -2.624 0.819 11.377 1.00 98.00 83 CYS A C 1
ATOM 586 O O . CYS A 1 83 ? -2.539 0.531 12.569 1.00 98.00 83 CYS A O 1
ATOM 588 N N . GLU A 1 84 ? -2.281 2.023 10.923 1.00 97.19 84 GLU A N 1
ATOM 589 C CA . GLU A 1 84 ? -1.717 3.095 11.741 1.00 97.19 84 GLU A CA 1
ATOM 590 C C . GLU A 1 84 ? -2.772 3.863 12.552 1.00 97.19 84 GLU A C 1
ATOM 592 O O . GLU A 1 84 ? -2.440 4.587 13.490 1.00 97.19 84 GLU A O 1
ATOM 597 N N . THR A 1 85 ? -4.050 3.722 12.196 1.00 97.25 85 THR A N 1
ATOM 598 C CA . THR A 1 85 ? -5.143 4.487 12.800 1.00 97.25 85 THR A CA 1
ATOM 599 C C . THR A 1 85 ? -5.898 3.626 13.803 1.00 97.25 85 THR A C 1
ATOM 601 O O . THR A 1 85 ? -6.483 2.619 13.417 1.00 97.25 85 THR A O 1
ATOM 604 N N . ASN A 1 86 ? -5.941 4.038 15.074 1.00 96.38 86 ASN A N 1
ATOM 605 C CA . ASN A 1 86 ? -6.872 3.460 16.045 1.00 96.38 86 ASN A CA 1
ATOM 606 C C . ASN A 1 86 ? -8.300 3.933 15.727 1.00 96.38 86 ASN A C 1
ATOM 608 O O . ASN A 1 86 ? -8.540 5.132 15.557 1.00 96.38 86 ASN A O 1
ATOM 612 N N . VAL A 1 87 ? -9.229 2.994 15.615 1.00 97.06 87 VAL A N 1
ATOM 613 C CA . VAL A 1 87 ? -10.658 3.258 15.468 1.00 97.06 87 VAL A CA 1
ATOM 614 C C . VAL A 1 87 ? -11.161 3.794 16.799 1.00 97.06 87 VAL A C 1
ATOM 616 O O . VAL A 1 87 ? -10.810 3.268 17.839 1.00 97.06 87 VAL A O 1
ATOM 619 N N . ASN A 1 88 ? -11.968 4.854 16.766 1.00 95.81 88 ASN A N 1
ATOM 620 C CA . ASN A 1 88 ? -12.571 5.392 17.977 1.00 95.81 88 ASN A CA 1
ATOM 621 C C . ASN A 1 88 ? -13.952 4.763 18.186 1.00 95.81 88 ASN A C 1
ATOM 623 O O . ASN A 1 88 ? -14.955 5.229 17.629 1.00 95.81 88 ASN A O 1
ATOM 627 N N . GLU A 1 89 ? -14.033 3.720 19.007 1.00 95.44 89 GLU A N 1
ATOM 628 C CA . GLU A 1 89 ? -15.294 3.019 19.267 1.00 95.44 89 GLU A CA 1
ATOM 629 C C . GLU A 1 89 ? -16.332 3.895 19.998 1.00 95.44 89 GLU A C 1
ATOM 631 O O . GLU A 1 89 ? -17.541 3.621 19.956 1.00 95.44 89 GLU A O 1
ATOM 636 N N . CYS A 1 90 ? -15.897 4.998 20.615 1.00 95.12 90 CYS A N 1
ATOM 637 C CA . CYS A 1 90 ? -16.776 5.950 21.283 1.00 95.12 90 CYS A CA 1
ATOM 638 C C . CYS A 1 90 ? -17.528 6.896 20.334 1.00 95.12 90 CYS A C 1
ATOM 640 O O . CYS A 1 90 ? -18.500 7.513 20.779 1.00 95.12 90 CYS A O 1
ATOM 642 N N . GLU A 1 91 ? -17.159 7.008 19.049 1.00 95.00 91 GLU A N 1
ATOM 643 C CA . GLU A 1 91 ? -17.852 7.905 18.099 1.00 95.00 91 GLU A CA 1
ATOM 644 C C . GLU A 1 91 ? -19.338 7.568 17.939 1.00 95.00 91 GLU A C 1
ATOM 646 O O . GLU A 1 91 ? -20.181 8.449 17.752 1.00 95.00 91 GLU A O 1
ATOM 651 N N . SER A 1 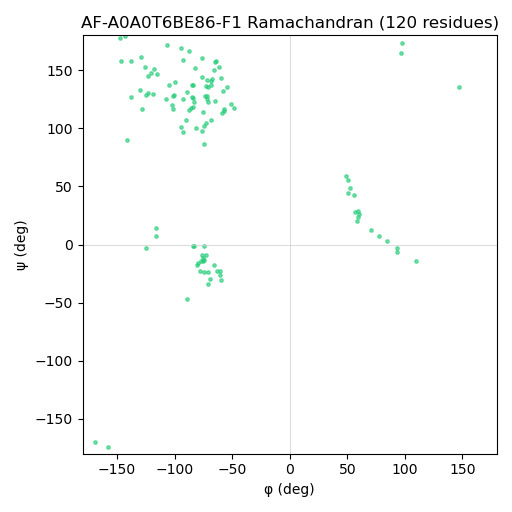92 ? -19.685 6.291 18.087 1.00 92.81 92 SER A N 1
ATOM 652 C CA . SER A 1 92 ? -21.070 5.816 18.031 1.00 92.81 92 SER A CA 1
ATOM 653 C C . SER A 1 92 ? -21.902 6.159 19.276 1.00 92.81 92 SER A C 1
ATOM 655 O O . SER A 1 92 ? -23.091 5.850 19.316 1.00 92.81 92 SER A O 1
ATOM 657 N N . HIS A 1 93 ? -21.302 6.810 20.280 1.00 91.25 93 HIS A N 1
ATOM 658 C CA . HIS A 1 93 ? -21.901 7.106 21.584 1.00 91.25 93 HIS A CA 1
ATOM 659 C C . HIS A 1 93 ? -22.529 5.862 22.249 1.00 91.25 93 HIS A C 1
ATOM 661 O O . HIS A 1 93 ? -23.709 5.871 22.609 1.00 91.25 93 HIS A O 1
ATOM 667 N N . PRO A 1 94 ? -21.762 4.771 22.444 1.00 91.69 94 PRO A N 1
ATOM 668 C CA . PRO A 1 94 ? -22.325 3.493 22.879 1.00 91.69 94 PRO A CA 1
ATOM 669 C C . PRO A 1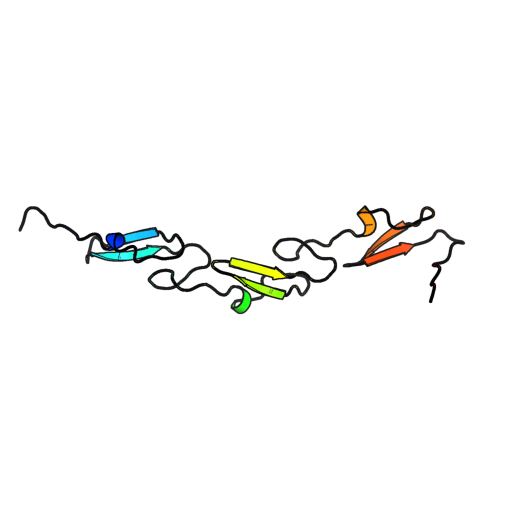 94 ? -22.708 3.459 24.371 1.00 91.69 94 PRO A C 1
ATOM 671 O O . PRO A 1 94 ? -23.422 2.559 24.820 1.00 91.69 94 PRO A O 1
ATOM 674 N N . CYS A 1 95 ? -22.239 4.426 25.165 1.00 90.25 95 CYS A N 1
ATOM 675 C CA . CYS A 1 95 ? -22.505 4.496 26.598 1.00 90.25 95 CYS A CA 1
ATOM 676 C C . CYS A 1 95 ? -23.855 5.151 26.899 1.00 90.25 95 CYS A C 1
ATOM 678 O O . CYS A 1 95 ? -24.106 6.301 26.556 1.00 90.25 95 CYS A O 1
ATOM 680 N N . GLN A 1 96 ? -24.718 4.417 27.602 1.00 87.56 96 GLN A N 1
ATOM 681 C CA . GLN A 1 96 ? -26.038 4.892 28.020 1.00 87.56 96 GLN A CA 1
ATOM 682 C C . GLN A 1 96 ? -25.984 5.638 29.364 1.00 87.56 96 GLN A C 1
ATOM 684 O O . GLN A 1 96 ? -25.014 5.516 30.115 1.00 87.56 96 GLN A O 1
ATOM 689 N N . ASN A 1 97 ? -27.072 6.342 29.700 1.00 85.94 97 ASN A N 1
ATOM 690 C CA . ASN A 1 97 ? -27.277 7.027 30.987 1.00 85.94 97 ASN A CA 1
ATOM 691 C C . ASN A 1 97 ? -26.164 8.032 31.336 1.00 85.94 97 ASN A C 1
ATOM 693 O O . ASN A 1 97 ? -25.682 8.052 32.469 1.00 85.94 97 ASN A O 1
ATOM 697 N N . ASP A 1 98 ? -25.728 8.816 30.347 1.00 82.44 98 ASP A N 1
ATOM 698 C CA . ASP A 1 98 ? -24.668 9.824 30.496 1.00 82.44 98 ASP A CA 1
ATOM 699 C C . ASP A 1 98 ? -23.331 9.257 31.019 1.00 82.44 98 ASP A C 1
ATOM 701 O O . ASP A 1 98 ? -22.549 9.946 31.676 1.00 82.44 98 ASP A O 1
ATOM 705 N N . GLY A 1 99 ? -23.047 7.978 30.743 1.00 85.81 99 GLY A N 1
ATOM 706 C CA . GLY A 1 99 ? -21.748 7.377 31.033 1.00 85.81 99 GLY A CA 1
ATOM 707 C C . GLY A 1 99 ? -20.643 7.946 30.139 1.00 85.81 99 GLY A C 1
ATOM 708 O O . GLY A 1 99 ? -20.818 8.072 28.928 1.00 85.81 99 GLY A O 1
ATOM 709 N N . SER A 1 100 ? -19.473 8.232 30.714 1.00 90.88 100 SER A N 1
ATOM 710 C CA . SER A 1 100 ? -18.288 8.616 29.940 1.00 90.88 100 SER A CA 1
ATOM 711 C C . SER A 1 100 ? -17.738 7.405 29.190 1.00 90.88 100 SER A C 1
ATOM 713 O O . SER A 1 100 ? -17.442 6.379 29.806 1.00 90.88 100 SER A O 1
ATOM 715 N N . CYS A 1 101 ? -17.583 7.523 27.874 1.00 93.75 101 CYS A N 1
ATOM 716 C CA . CYS A 1 101 ? -16.935 6.501 27.059 1.00 93.75 101 CYS A CA 1
ATOM 717 C C . CYS A 1 101 ? -15.414 6.680 27.086 1.00 93.75 101 CYS A C 1
ATOM 719 O O . CYS A 1 101 ? -14.924 7.806 26.999 1.00 93.75 101 CYS A O 1
ATOM 721 N N . LEU A 1 102 ? -14.681 5.577 27.219 1.00 94.69 102 LEU A N 1
ATOM 722 C CA . LEU A 1 102 ? -13.242 5.522 26.998 1.00 94.69 102 LEU A CA 1
ATOM 723 C C . LEU A 1 102 ? -12.966 4.550 25.856 1.00 94.69 102 LEU A C 1
ATOM 725 O O . LEU A 1 102 ? -13.446 3.412 25.878 1.00 94.69 102 LEU A O 1
ATOM 729 N N . ASP A 1 103 ? -12.186 5.043 24.907 1.00 93.12 103 ASP A N 1
ATOM 730 C CA . ASP A 1 103 ? -11.697 4.318 23.746 1.00 93.12 103 ASP A CA 1
ATOM 731 C C . ASP A 1 103 ? -10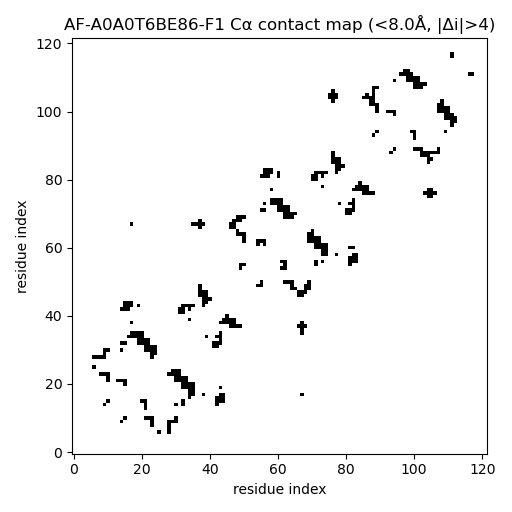.602 3.331 24.165 1.00 93.12 103 ASP A C 1
ATOM 733 O O . ASP A 1 103 ? -9.660 3.718 24.865 1.00 93.12 103 ASP A O 1
ATOM 737 N N . ASP A 1 104 ? -10.746 2.065 23.781 1.00 92.50 104 ASP A N 1
ATOM 738 C CA . ASP A 1 104 ? -9.774 1.001 24.034 1.00 92.50 104 ASP A CA 1
ATOM 739 C C . ASP A 1 104 ? -9.679 0.169 22.737 1.00 92.50 104 ASP A C 1
ATOM 741 O O . ASP A 1 104 ? -10.709 -0.322 22.299 1.00 92.50 104 ASP A O 1
ATOM 745 N N . PRO A 1 105 ? -8.501 -0.082 22.136 1.00 92.50 105 PRO A N 1
ATOM 746 C CA . PRO A 1 105 ? -8.420 -0.658 20.790 1.00 92.50 105 PRO A CA 1
ATOM 747 C C . PRO A 1 105 ? -9.303 -1.897 20.569 1.00 92.50 105 PRO A C 1
ATOM 749 O O . PRO A 1 105 ? -9.135 -2.932 21.227 1.00 92.50 105 PRO A O 1
ATOM 752 N N . GLY A 1 106 ? -10.258 -1.778 19.644 1.00 92.44 106 GLY A N 1
ATOM 753 C CA . GLY A 1 106 ? -11.160 -2.853 19.235 1.00 92.44 106 GLY A CA 1
ATOM 754 C C . GLY A 1 106 ? -12.391 -3.010 20.121 1.00 92.44 106 GLY A C 1
ATOM 755 O O . GLY A 1 106 ? -13.172 -3.950 19.924 1.00 92.44 106 GLY A O 1
ATOM 756 N N . THR A 1 107 ? -12.560 -2.137 21.112 1.00 93.81 107 THR A N 1
ATOM 757 C CA . THR A 1 107 ? -13.642 -2.169 22.092 1.00 93.81 107 THR A CA 1
ATOM 758 C C . THR A 1 107 ? -13.859 -0.787 22.718 1.00 93.81 107 THR A C 1
ATOM 760 O O . THR A 1 107 ? -13.297 0.218 22.326 1.00 93.81 107 THR A O 1
ATOM 763 N N . PHE A 1 108 ? -14.725 -0.695 23.714 1.00 93.38 108 PHE A N 1
ATOM 764 C CA . PHE A 1 108 ? -14.863 0.517 24.509 1.00 93.38 108 PHE A CA 1
ATOM 765 C C . PHE A 1 108 ? -15.220 0.144 25.938 1.00 93.38 108 PHE A C 1
ATOM 767 O O . PHE A 1 108 ? -15.799 -0.912 26.224 1.00 93.38 108 PHE A O 1
ATOM 774 N N . ARG A 1 109 ? -14.936 1.050 26.870 1.00 92.00 109 ARG A N 1
ATOM 775 C CA . ARG A 1 109 ? -15.402 0.926 28.253 1.00 92.00 109 ARG A CA 1
ATOM 776 C C . ARG A 1 109 ? -16.201 2.154 28.652 1.00 92.00 109 ARG A C 1
ATOM 778 O O . ARG A 1 109 ? -15.758 3.288 28.529 1.00 92.00 109 ARG A O 1
ATOM 785 N N . CYS A 1 110 ? -17.374 1.908 29.221 1.00 91.62 110 CYS A N 1
ATOM 786 C CA . CYS A 1 110 ? -18.165 2.958 29.848 1.00 91.62 110 CYS A CA 1
ATOM 787 C C . CYS A 1 110 ? -17.785 3.106 31.321 1.00 91.62 110 CYS A C 1
ATOM 789 O O . CYS A 1 110 ? -17.740 2.121 32.073 1.00 91.62 110 CYS A O 1
ATOM 791 N N . VAL A 1 111 ? -17.549 4.348 31.730 1.00 88.81 111 VAL A N 1
ATOM 792 C CA . VAL A 1 111 ? -17.399 4.765 33.120 1.00 88.81 111 VAL A CA 1
ATOM 793 C C . VAL A 1 111 ? -18.707 5.408 33.558 1.00 88.81 111 VAL A C 1
ATOM 795 O O . VAL A 1 111 ? -19.142 6.421 33.015 1.00 88.81 111 VAL A O 1
ATOM 798 N N . CYS A 1 112 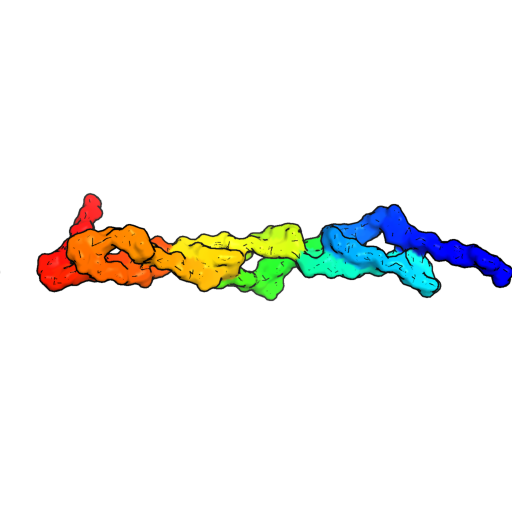? -19.360 4.782 34.531 1.00 81.12 112 CYS A N 1
ATOM 799 C CA . CYS A 1 112 ? -20.633 5.256 35.054 1.00 81.12 112 CYS A CA 1
ATOM 800 C C . CYS A 1 112 ? -20.428 6.359 36.100 1.00 81.12 112 CYS A C 1
ATOM 802 O O . CYS A 1 112 ? -19.436 6.355 36.834 1.00 81.12 112 CYS A O 1
ATOM 804 N N . MET A 1 113 ? -21.408 7.257 36.230 1.00 75.19 113 MET A N 1
ATOM 805 C CA . MET A 1 113 ? -21.453 8.197 37.350 1.00 75.19 113 MET A CA 1
ATOM 806 C C . MET A 1 113 ? -21.558 7.464 38.704 1.00 75.19 113 MET A C 1
ATOM 808 O O . MET A 1 113 ? -22.112 6.358 38.768 1.00 75.19 113 MET A O 1
ATOM 812 N N . PRO A 1 114 ? -21.074 8.071 39.808 1.00 68.12 114 PRO A N 1
ATOM 813 C CA . PRO A 1 114 ? -21.196 7.497 41.147 1.00 68.12 114 PRO A CA 1
ATOM 814 C C . PRO A 1 114 ? -22.647 7.089 41.455 1.00 68.12 114 PRO A C 1
ATOM 816 O O . PRO A 1 114 ? -23.551 7.919 41.412 1.00 68.12 114 PRO A O 1
ATOM 819 N N . GLY A 1 115 ? -22.873 5.803 41.749 1.00 65.19 115 GLY A N 1
ATOM 820 C CA . GLY A 1 115 ? -24.201 5.232 42.031 1.00 65.19 115 GLY A CA 1
ATOM 821 C C . GLY A 1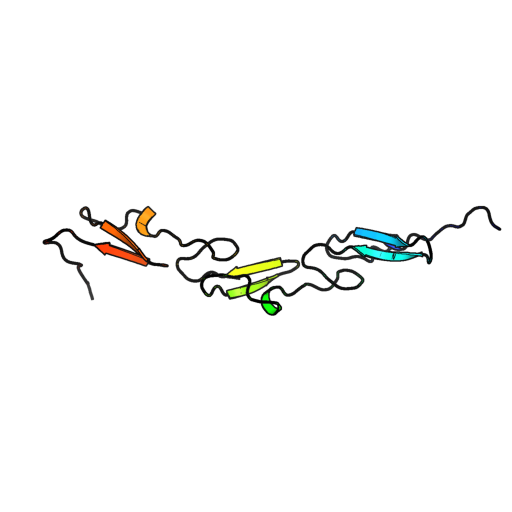 115 ? -24.761 4.302 40.946 1.00 65.19 115 GLY A C 1
ATOM 822 O O . GLY A 1 115 ? -25.670 3.527 41.234 1.00 65.19 115 GLY A O 1
ATOM 823 N N . TRP A 1 116 ? -24.181 4.298 39.744 1.00 62.69 116 TRP A N 1
ATOM 824 C CA . TRP A 1 116 ? -24.552 3.403 38.642 1.00 62.69 116 TRP A CA 1
ATOM 825 C C . TRP A 1 116 ? -23.498 2.295 38.483 1.00 62.69 116 TRP A C 1
ATOM 827 O O . TRP A 1 116 ? -22.298 2.552 38.586 1.00 62.69 116 TRP A O 1
ATOM 837 N N . LYS A 1 117 ? -23.922 1.044 38.268 1.00 64.12 117 LYS A N 1
ATOM 838 C CA . LYS A 1 117 ? -23.019 -0.114 38.116 1.00 64.12 117 LYS A CA 1
ATOM 839 C C . LYS A 1 117 ? -23.128 -0.712 36.715 1.00 64.12 117 LYS A C 1
ATOM 841 O O . LYS A 1 117 ? -24.219 -0.755 36.153 1.00 64.12 117 LYS A O 1
ATOM 846 N N . LYS A 1 118 ? -22.010 -1.239 36.195 1.00 57.81 118 LYS A N 1
ATOM 847 C CA . LYS A 1 118 ? -21.999 -2.110 35.009 1.00 57.81 118 LYS A CA 1
ATOM 848 C C . LYS A 1 118 ? -22.900 -3.322 35.281 1.00 57.81 118 LYS A C 1
ATOM 850 O O . LYS A 1 118 ? -22.610 -4.102 36.187 1.00 57.81 118 LYS A O 1
ATOM 855 N N . PHE A 1 119 ? -23.979 -3.477 34.516 1.00 58.38 119 PHE A N 1
ATOM 856 C CA . PHE A 1 119 ? -24.756 -4.715 34.498 1.00 58.38 119 PHE A CA 1
ATOM 857 C C . PHE A 1 119 ? -23.981 -5.746 33.673 1.00 58.38 119 PHE A C 1
ATOM 859 O O . PHE A 1 119 ? -24.018 -5.722 32.448 1.00 58.38 119 PHE A O 1
ATOM 866 N N . ILE A 1 120 ? -23.235 -6.620 34.348 1.00 51.31 120 ILE A N 1
ATOM 867 C CA . ILE A 1 120 ? -22.689 -7.830 33.728 1.00 51.31 120 ILE A CA 1
ATOM 868 C C . ILE A 1 120 ? -23.829 -8.851 33.739 1.00 51.31 120 ILE A C 1
ATOM 870 O O . ILE A 1 120 ? -24.141 -9.419 34.786 1.00 51.31 120 ILE A O 1
ATOM 874 N N . ILE A 1 121 ? -24.502 -9.012 32.603 1.00 40.41 121 ILE A N 1
ATOM 875 C CA . ILE A 1 121 ? -25.408 -10.138 32.361 1.00 40.41 121 ILE A CA 1
ATOM 876 C C . ILE A 1 121 ? -24.551 -11.317 31.886 1.00 40.41 121 ILE A C 1
ATOM 878 O O . ILE A 1 121 ? -23.839 -11.186 30.893 1.00 40.41 121 ILE A O 1
ATOM 882 N N . TRP A 1 122 ? -24.566 -12.401 32.668 1.00 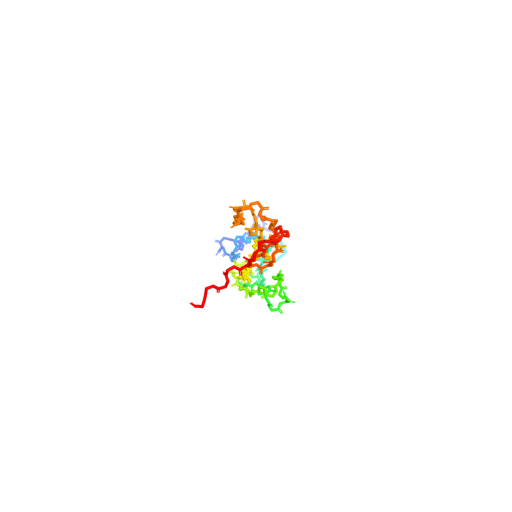45.56 122 TRP A N 1
ATOM 883 C CA . TRP A 1 122 ? -23.985 -13.704 32.327 1.00 45.56 122 TRP A CA 1
ATOM 884 C C . TRP A 1 122 ? -24.860 -14.433 31.310 1.00 45.56 122 TRP A C 1
ATOM 886 O O . TRP A 1 122 ? -26.101 -14.292 31.419 1.00 45.56 122 TRP A O 1
#

Secondary structure (DSSP, 8-state):
--S------GGGG----TTPEEEE-TTTS-EEEEPPTTEESSSS-EE--HHHH----STTPEEEEETTEEEEEPPTTEESTTS-EEP-GGGG----TTPEEEEETTEEEEEPPTT-------

pLDDT: mean 89.07, std 13.04, range [40.41, 98.25]

InterPro domains:
  IPR000152 EGF-type aspartate/asparagine hydroxylation site [PS00010] (63-74)
  IPR000152 EGF-type aspartate/asparagine hydroxylation site [PS00010] (101-112)
  IPR000742 EGF-like domain [PF00008] (11-42)
  IPR000742 EGF-like domain [PS00022] (33-44)
  IPR000742 EGF-like domain [PS00022] (72-83)
  IPR000742 EGF-like domain [PS01186] (33-44)
  IPR000742 EGF-like domain [PS01186] (72-83)
  IPR000742 EGF-like domain [PS50026] (7-45)
  IPR000742 EGF-like domain [PS50026] (47-84)
  IPR000742 EGF-like domain [PS50026] (86-120)
  IPR000742 EGF-like domain [SM00181] (10-45)
  IPR000742 EGF-like domain [SM00181] (50-84)
  IPR000742 EGF-like domain [SM00181] (89-118)
  IPR001881 EGF-like calcium-binding domain [SM00179] (9-45)
  IPR001881 EGF-like calcium-binding domain [SM00179] (47-84)
  IPR001881 EGF-like calcium-binding domain [SM00179] (86-120)
  IPR009030 Growth factor receptor cysteine-rich domain superfamily [SSF57184] (11-117)
  IPR018097 EGF-like calcium-binding, conserved site [PS01187] (47-72)
  IPR018097 EGF-like calcium-binding, conserved site [PS01187] (86-110)
  IPR049883 NOTCH1, EGF-like calcium-binding domain [PF07645] (47-79)

Foldseek 3Di:
DDDDPPLPQQCVVVQADD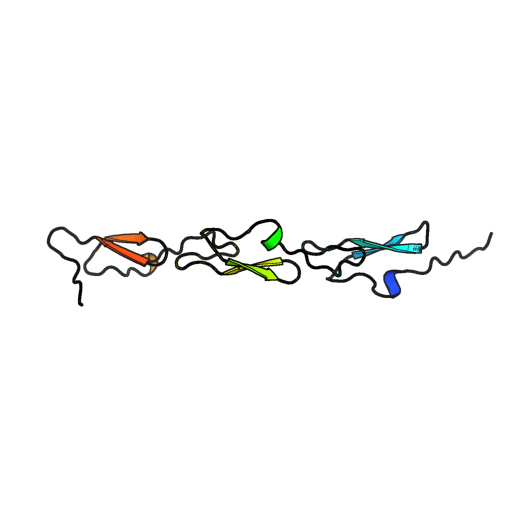PWDWDQDPPPRHIATHEDAQFDDRRRPHGDFPVVVDQLAPPPWDWDGDRRDIATHEDAQFDDRRSPDGHFPCVVVPDPPPWDWDGDRNDIDTHDDPPDDPPPDD

Mean predicted aligned error: 8.08 Å

Radius of gyration: 27.68 Å; Cα contacts (8 Å, |Δi|>4): 232; chains: 1; bounding box: 58×24×87 Å